Protein AF-A0AAW0DPR6-F1 (afdb_monomer_lite)

Radius of gyration: 42.51 Å; chains: 1; bounding box: 84×24×116 Å

Foldseek 3Di:
DDDDDVVNVVVVCVPPVVVVVVVVVVVDPDDDPPPVVVVVVVVVVVVVVVVVVVVVVVVVVVCVVVVVVVVVVVVLCVQQVVLLVCLQVLPQQRAGAAGPRDRQDPPQRPGNVCLLVPDLVRLVVVCVSNVHDPPADSPDDSVVSSCVSCVSSNHHND

Structure (mmCIF, N/CA/C/O backbone):
data_AF-A0AAW0DPR6-F1
#
_entry.id   AF-A0AAW0DPR6-F1
#
loop_
_atom_site.group_PDB
_atom_site.id
_atom_site.type_symbol
_atom_site.label_atom_id
_atom_site.label_alt_id
_atom_site.label_comp_id
_atom_site.label_asym_id
_atom_site.label_entity_id
_atom_site.label_seq_id
_atom_site.pdbx_PDB_ins_code
_atom_site.Cartn_x
_atom_site.Cartn_y
_atom_site.Cartn_z
_atom_site.occupancy
_atom_site.B_iso_or_equiv
_atom_site.auth_seq_id
_atom_site.auth_comp_id
_atom_site.auth_asym_id
_atom_site.auth_atom_id
_atom_site.pdbx_PDB_model_num
ATOM 1 N N . MET A 1 1 ? -44.262 5.786 93.081 1.00 47.00 1 MET A N 1
ATOM 2 C CA . MET A 1 1 ? -44.505 6.097 91.655 1.00 47.00 1 MET A CA 1
ATOM 3 C C . MET A 1 1 ? -43.710 5.091 90.842 1.00 47.00 1 MET A C 1
ATOM 5 O O . MET A 1 1 ? -42.500 5.042 91.015 1.00 47.00 1 MET A O 1
ATOM 9 N N . ALA A 1 2 ? -44.368 4.211 90.085 1.00 52.91 2 ALA A N 1
ATOM 10 C CA . ALA A 1 2 ? -43.668 3.204 89.288 1.00 52.91 2 ALA A CA 1
ATOM 11 C C . ALA A 1 2 ? -42.980 3.890 88.097 1.00 52.91 2 ALA A C 1
ATOM 13 O O . ALA A 1 2 ? -43.632 4.631 87.363 1.00 52.91 2 ALA A O 1
ATOM 14 N N . GLN A 1 3 ? -41.670 3.688 87.932 1.00 47.03 3 GLN A N 1
ATOM 15 C CA . GLN A 1 3 ? -40.950 4.175 86.756 1.00 47.03 3 GLN A CA 1
ATOM 16 C C . GLN A 1 3 ? -41.482 3.465 85.501 1.00 47.03 3 GLN A C 1
ATOM 18 O O . GLN A 1 3 ? -41.673 2.245 85.534 1.00 47.03 3 GLN A O 1
ATOM 23 N N . PRO A 1 4 ? -41.705 4.185 84.388 1.00 54.75 4 PRO A N 1
ATOM 24 C CA . PRO A 1 4 ? -41.990 3.555 83.107 1.00 54.75 4 PRO A CA 1
ATOM 25 C C . PRO A 1 4 ? -40.817 2.648 82.725 1.00 54.75 4 PRO A C 1
ATOM 27 O O . PRO A 1 4 ? -39.689 3.118 82.592 1.00 54.75 4 PRO A O 1
ATOM 30 N N . ASN A 1 5 ? -41.069 1.350 82.566 1.00 66.00 5 ASN A N 1
ATOM 31 C CA . ASN A 1 5 ? -40.097 0.425 81.995 1.00 66.00 5 ASN A CA 1
ATOM 32 C C . ASN A 1 5 ? -40.434 0.170 80.516 1.00 66.00 5 ASN A C 1
ATOM 34 O O . ASN A 1 5 ? -41.560 0.386 80.062 1.00 66.00 5 ASN A O 1
ATOM 38 N N . ILE A 1 6 ? -39.442 -0.286 79.751 1.00 64.44 6 ILE A N 1
ATOM 39 C CA . ILE A 1 6 ? -39.559 -0.515 78.301 1.00 64.44 6 ILE A CA 1
ATOM 40 C C . ILE A 1 6 ? -40.684 -1.516 77.966 1.00 64.44 6 ILE A C 1
ATOM 42 O O . ILE A 1 6 ? -41.308 -1.418 76.913 1.00 64.44 6 ILE A O 1
ATOM 46 N N . GLN A 1 7 ? -41.020 -2.430 78.881 1.00 60.78 7 GLN A N 1
ATOM 47 C CA . GLN A 1 7 ? -42.143 -3.358 78.709 1.00 60.78 7 GLN A CA 1
ATOM 48 C C . GLN A 1 7 ? -43.505 -2.651 78.712 1.00 60.78 7 GLN A C 1
ATOM 50 O O . GLN A 1 7 ? -44.354 -2.981 77.887 1.00 60.78 7 GLN A O 1
ATOM 55 N N . ASN A 1 8 ? -43.708 -1.640 79.559 1.00 62.06 8 ASN A N 1
ATOM 56 C CA . ASN A 1 8 ? -44.953 -0.866 79.577 1.00 62.06 8 ASN A CA 1
ATOM 57 C C . ASN A 1 8 ? -45.131 -0.036 78.297 1.00 62.06 8 ASN A C 1
ATOM 59 O O . ASN A 1 8 ? -46.247 0.101 77.800 1.00 62.06 8 ASN A O 1
ATOM 63 N N . VAL A 1 9 ? -44.026 0.470 77.741 1.00 61.50 9 VAL A N 1
ATOM 64 C CA . VAL A 1 9 ? -44.012 1.188 76.458 1.00 61.50 9 VAL A CA 1
ATOM 65 C C . VAL A 1 9 ? -44.377 0.237 75.314 1.00 61.50 9 VAL A C 1
ATOM 67 O O . VAL A 1 9 ? -45.286 0.526 74.540 1.00 61.50 9 VAL A O 1
ATOM 70 N N . ASN A 1 10 ? -43.751 -0.940 75.253 1.00 61.50 10 ASN A N 1
ATOM 71 C CA . ASN A 1 10 ? -44.036 -1.932 74.212 1.00 61.50 10 ASN A CA 1
ATOM 72 C C . ASN A 1 10 ? -45.486 -2.440 74.260 1.00 61.50 10 ASN A C 1
ATOM 74 O O . ASN A 1 10 ? -46.112 -2.598 73.213 1.00 61.50 10 ASN A O 1
ATOM 78 N N . ASN A 1 11 ? -46.054 -2.620 75.456 1.00 61.66 11 ASN A N 1
ATOM 79 C CA . ASN A 1 11 ? -47.452 -3.031 75.611 1.00 61.66 11 ASN A CA 1
ATOM 80 C C . ASN A 1 11 ? -48.443 -1.956 75.124 1.00 61.66 11 ASN A C 1
ATOM 82 O O . ASN A 1 11 ? -49.494 -2.300 74.582 1.00 61.66 11 ASN A O 1
ATOM 86 N N . ALA A 1 12 ? -48.105 -0.667 75.249 1.00 58.44 12 ALA A N 1
ATOM 87 C CA . ALA A 1 12 ? -48.931 0.425 74.728 1.00 58.44 12 ALA A CA 1
ATOM 88 C C . ALA A 1 12 ? -48.946 0.466 73.185 1.00 58.44 12 ALA A C 1
ATOM 90 O O . ALA A 1 12 ? -49.997 0.689 72.577 1.00 58.44 12 ALA A O 1
ATOM 91 N N . PHE A 1 13 ? -47.808 0.186 72.539 1.00 58.94 13 PHE A N 1
ATOM 92 C CA . PHE A 1 13 ? -47.717 0.131 71.074 1.00 58.94 13 PHE A CA 1
ATOM 93 C C . PHE A 1 13 ? -48.320 -1.146 70.472 1.00 58.94 13 PHE A C 1
ATOM 95 O O . PHE A 1 13 ? -48.887 -1.084 69.382 1.00 58.94 13 PHE A O 1
ATOM 102 N N . ALA A 1 14 ? -48.249 -2.278 71.180 1.00 59.41 14 ALA A N 1
ATOM 103 C CA . ALA A 1 14 ? -48.753 -3.562 70.692 1.00 59.41 14 ALA A CA 1
ATOM 104 C C . ALA A 1 14 ? -50.289 -3.691 70.734 1.00 59.41 14 ALA A C 1
ATOM 106 O O . ALA A 1 14 ? -50.855 -4.402 69.909 1.00 59.41 14 ALA A O 1
ATOM 107 N N . GLY A 1 15 ? -50.967 -3.031 71.683 1.00 59.19 15 GLY A N 1
ATOM 108 C CA . GLY A 1 15 ? -52.406 -3.231 71.902 1.00 59.19 15 GLY A CA 1
ATOM 109 C C . GLY A 1 15 ? -53.334 -2.268 71.154 1.00 59.19 15 GLY A C 1
ATOM 110 O O . GLY A 1 15 ? -54.414 -2.672 70.736 1.00 59.19 15 GLY A O 1
ATOM 111 N N . ALA A 1 16 ? -52.942 -0.998 71.004 1.00 55.69 16 ALA A N 1
ATOM 112 C CA . ALA A 1 16 ? -53.834 0.043 70.477 1.00 55.69 16 ALA A CA 1
ATOM 113 C C . ALA A 1 16 ? -53.163 1.013 69.494 1.00 55.69 16 ALA A C 1
ATOM 115 O O . ALA A 1 16 ? -53.843 1.533 68.611 1.00 55.69 16 ALA A O 1
ATOM 116 N N . GLY A 1 17 ? -51.847 1.241 69.609 1.00 55.66 17 GLY A N 1
ATOM 117 C CA . GLY A 1 17 ? -51.139 2.266 68.835 1.00 55.66 17 GLY A CA 1
ATOM 118 C C . GLY A 1 17 ? -51.161 2.040 67.323 1.00 55.66 17 GLY A C 1
ATOM 119 O O . GLY A 1 17 ? -51.410 2.977 66.574 1.00 55.66 17 GLY A O 1
ATOM 120 N N . LEU A 1 18 ? -50.966 0.802 66.859 1.00 57.12 18 LEU A N 1
ATOM 121 C CA . LEU A 1 18 ? -50.898 0.517 65.420 1.00 57.12 18 LEU A CA 1
ATOM 122 C C . LEU A 1 18 ? -52.274 0.591 64.733 1.00 57.12 18 LEU A C 1
ATOM 124 O O . LEU A 1 18 ? -52.394 1.126 63.634 1.00 57.12 18 LEU A O 1
ATOM 128 N N . THR A 1 19 ? -53.328 0.116 65.399 1.00 5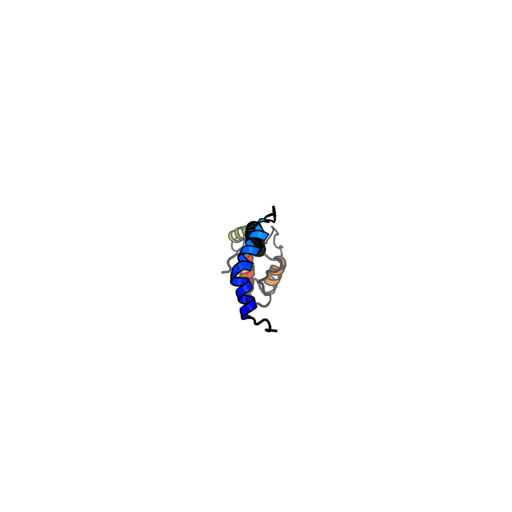4.84 19 THR A N 1
ATOM 129 C CA . THR A 1 19 ? -54.723 0.248 64.942 1.00 54.84 19 THR A CA 1
ATOM 130 C C . THR A 1 19 ? -55.243 1.682 65.043 1.00 54.84 19 THR A C 1
ATOM 132 O O . THR A 1 19 ? -56.009 2.108 64.183 1.00 54.84 19 THR A O 1
ATOM 135 N N . ALA A 1 20 ? -54.806 2.457 66.042 1.00 56.91 20 ALA A N 1
ATOM 136 C CA . ALA A 1 20 ? -55.119 3.883 66.137 1.00 56.91 20 ALA A CA 1
ATOM 137 C C . ALA A 1 20 ? -54.441 4.685 65.012 1.00 56.91 20 ALA A C 1
ATOM 139 O O . ALA A 1 20 ? -55.106 5.475 64.350 1.00 56.91 20 ALA A O 1
ATOM 140 N N . LEU A 1 21 ? -53.168 4.395 64.715 1.00 57.44 21 LEU A N 1
ATOM 141 C CA . LEU A 1 21 ? -52.442 4.976 63.578 1.00 57.44 21 LEU A CA 1
ATOM 142 C C . LEU A 1 21 ? -53.083 4.601 62.235 1.00 57.44 21 LEU A C 1
ATOM 144 O O . LEU A 1 21 ? -53.232 5.451 61.365 1.00 57.44 21 LEU A O 1
ATOM 148 N N . SER A 1 22 ? -53.519 3.348 62.076 1.00 56.81 22 SER A N 1
ATOM 149 C CA . SER A 1 22 ? -54.285 2.892 60.905 1.00 56.81 22 SER A CA 1
ATOM 150 C C . SER A 1 22 ? -55.552 3.729 60.683 1.00 56.81 22 SER A C 1
ATOM 152 O O . SER A 1 22 ? -55.871 4.086 59.549 1.00 56.81 22 SER A O 1
ATOM 154 N N . ASN A 1 23 ? -56.258 4.076 61.761 1.00 54.25 23 ASN A N 1
ATOM 155 C CA . ASN A 1 23 ? -57.479 4.876 61.686 1.00 54.25 23 ASN A CA 1
ATOM 156 C C . ASN A 1 23 ? -57.199 6.371 61.441 1.00 54.25 23 ASN A C 1
ATOM 158 O O . ASN A 1 23 ? -58.005 7.025 60.787 1.00 54.25 23 ASN A O 1
ATOM 162 N N . GLU A 1 24 ? -56.059 6.908 61.892 1.00 52.25 24 GLU A N 1
ATOM 163 C CA . GLU A 1 24 ? -55.630 8.281 61.575 1.00 52.25 24 GLU A CA 1
ATOM 164 C C . GLU A 1 24 ? -55.139 8.430 60.128 1.00 52.25 24 GLU A C 1
ATOM 166 O O . GLU A 1 24 ? -55.444 9.424 59.471 1.00 52.25 24 GLU A O 1
ATOM 171 N N . VAL A 1 25 ? -54.443 7.427 59.585 1.00 53.31 25 VAL A N 1
ATOM 172 C CA . VAL A 1 25 ? -53.988 7.432 58.182 1.00 53.31 25 VAL A CA 1
ATOM 173 C C . VAL A 1 25 ? -55.174 7.382 57.210 1.00 53.31 25 VAL A C 1
ATOM 175 O O . VAL A 1 25 ? -55.131 8.020 56.159 1.00 53.31 25 VAL A O 1
ATOM 178 N N . ALA A 1 26 ? -56.266 6.704 57.577 1.00 52.22 26 ALA A N 1
ATOM 179 C CA . ALA A 1 26 ? -57.504 6.682 56.793 1.00 52.22 26 ALA A CA 1
ATOM 180 C C . ALA A 1 26 ? -58.255 8.032 56.774 1.00 52.22 26 ALA A C 1
ATOM 182 O O . ALA A 1 26 ? -59.122 8.235 55.923 1.00 52.22 26 ALA A O 1
ATOM 183 N N . LEU A 1 27 ? -57.923 8.960 57.681 1.00 51.44 27 LEU A N 1
ATOM 184 C CA . LEU A 1 27 ? -58.516 10.299 57.757 1.00 51.44 27 LEU A CA 1
ATOM 185 C C . LEU A 1 27 ? -57.753 11.349 56.942 1.00 51.44 27 LEU A C 1
ATOM 187 O O . LEU A 1 27 ? -58.183 12.500 56.920 1.00 51.44 27 LEU A O 1
ATOM 191 N N . VAL A 1 28 ? -56.657 10.984 56.266 1.00 48.69 28 VAL A N 1
ATOM 192 C CA . VAL A 1 28 ? -55.926 11.887 55.367 1.00 48.69 28 VAL A CA 1
ATOM 193 C C . VAL A 1 28 ? -56.451 11.695 53.943 1.00 48.69 28 VAL A C 1
ATOM 195 O O . VAL A 1 28 ? -56.071 10.731 53.273 1.00 48.69 28 VAL A O 1
ATOM 198 N N . PRO A 1 29 ? -57.323 12.579 53.426 1.00 44.66 29 PRO A N 1
ATOM 199 C CA . PRO A 1 29 ? -57.803 12.448 52.067 1.00 44.66 29 PRO A CA 1
ATOM 200 C C . PRO A 1 29 ? -56.670 12.865 51.128 1.00 44.66 29 PRO A C 1
ATOM 202 O O . PRO A 1 29 ? -56.163 13.983 51.206 1.00 44.66 29 PRO A O 1
ATOM 205 N N . ASN A 1 30 ? -56.351 11.989 50.176 1.00 51.44 30 ASN A N 1
ATOM 206 C CA . ASN A 1 30 ? -55.676 12.350 48.931 1.00 51.44 30 ASN A CA 1
ATOM 207 C C . ASN A 1 30 ? -54.188 12.746 49.040 1.00 51.44 30 ASN A C 1
ATOM 209 O O . ASN A 1 30 ? -53.781 13.791 48.536 1.00 51.44 30 ASN A O 1
ATOM 213 N N . ILE A 1 31 ? -53.334 11.882 49.599 1.00 49.91 31 ILE A N 1
ATOM 214 C CA . ILE A 1 31 ? -51.905 11.958 49.253 1.00 49.91 31 ILE A CA 1
ATOM 215 C C . ILE A 1 31 ? -51.770 11.480 47.797 1.00 49.91 31 ILE A C 1
ATOM 217 O O . ILE A 1 31 ? -52.111 10.327 47.516 1.00 49.91 31 ILE A O 1
ATOM 221 N N . PRO A 1 32 ? -51.291 12.313 46.852 1.00 49.78 32 PRO A N 1
ATOM 222 C CA . PRO A 1 32 ? -51.019 11.857 45.498 1.00 49.78 32 PRO A CA 1
ATOM 223 C C . PRO A 1 32 ? -49.958 10.761 45.567 1.00 49.78 32 PRO A C 1
ATOM 225 O O . PRO A 1 32 ? -48.837 11.000 46.020 1.00 49.78 32 PRO A O 1
ATOM 228 N N . VAL A 1 33 ? -50.294 9.554 45.117 1.00 53.44 33 VAL A N 1
ATOM 229 C CA . VAL A 1 33 ? -49.301 8.497 44.922 1.00 53.44 33 VAL A CA 1
ATOM 230 C C . VAL A 1 33 ? -48.455 8.913 43.722 1.00 53.44 33 VAL A C 1
ATOM 232 O O . VAL A 1 33 ? -48.819 8.686 42.570 1.00 53.44 33 VAL A O 1
ATOM 235 N N . VAL A 1 34 ? -47.344 9.600 43.984 1.00 57.41 34 VAL A N 1
ATOM 236 C CA . VAL A 1 34 ? -46.359 9.913 42.949 1.00 57.41 34 VAL A CA 1
ATOM 237 C C . VAL A 1 34 ? -45.797 8.583 42.465 1.00 57.41 34 VAL A C 1
ATOM 239 O O . VAL A 1 34 ? -45.240 7.807 43.243 1.00 57.41 34 VAL A O 1
ATOM 242 N N . ASN A 1 35 ? -45.979 8.302 41.180 1.00 61.53 35 ASN A N 1
ATOM 243 C CA . ASN A 1 35 ? -45.655 7.030 40.549 1.00 61.53 35 ASN A CA 1
ATOM 244 C C . ASN A 1 35 ? -44.141 6.854 40.295 1.00 61.53 35 ASN A C 1
ATOM 246 O O . ASN A 1 35 ? -43.682 6.564 39.187 1.00 61.53 35 ASN A O 1
ATOM 250 N N . ASN A 1 36 ? -43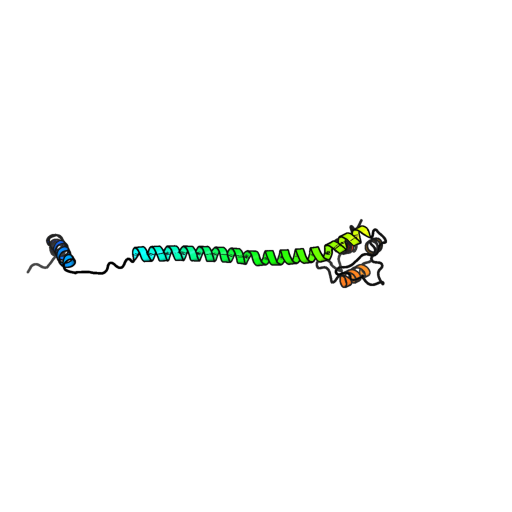.356 7.080 41.348 1.00 63.56 36 ASN A N 1
ATOM 251 C CA . ASN A 1 36 ? -41.899 7.049 41.363 1.00 63.56 36 ASN A CA 1
ATOM 252 C C . ASN A 1 36 ? -41.306 5.731 40.829 1.00 63.56 36 ASN A C 1
ATOM 254 O O . ASN A 1 36 ? -40.329 5.804 40.085 1.00 63.56 36 ASN A O 1
ATOM 258 N N . PRO A 1 37 ? -41.866 4.535 41.116 1.00 69.12 37 PRO A N 1
ATOM 259 C CA . PRO A 1 37 ? -41.298 3.283 40.611 1.00 69.12 37 PRO A CA 1
ATOM 260 C C . PRO A 1 37 ? -41.365 3.169 39.083 1.00 69.12 37 PRO A C 1
ATOM 262 O O . PRO A 1 37 ? -40.407 2.727 38.450 1.00 69.12 37 PRO A O 1
ATOM 265 N N . GLN A 1 38 ? -42.474 3.599 38.474 1.00 70.38 38 GLN A N 1
ATOM 266 C CA . GLN A 1 38 ? -42.659 3.507 37.023 1.00 70.38 38 GLN A CA 1
ATOM 267 C C . GLN A 1 38 ? -41.812 4.563 36.295 1.00 70.38 38 GLN A C 1
ATOM 269 O O . GLN A 1 38 ? -41.245 4.273 35.245 1.00 70.38 38 GLN A O 1
ATOM 274 N N . GLN A 1 39 ? -41.625 5.747 36.888 1.00 67.19 39 GLN A N 1
ATOM 275 C CA . GLN A 1 39 ? -40.702 6.765 36.367 1.00 67.19 39 GLN A CA 1
ATOM 276 C C . GLN A 1 39 ? -39.231 6.323 36.454 1.00 67.19 39 GLN A C 1
ATOM 278 O O . GLN A 1 39 ? -38.483 6.497 35.493 1.00 67.19 39 GLN A O 1
ATOM 283 N N . LEU A 1 40 ? -38.823 5.686 37.557 1.00 72.88 40 LEU A N 1
ATOM 284 C CA . LEU A 1 40 ? -37.474 5.127 37.719 1.00 72.88 40 LEU A CA 1
ATOM 285 C C . LEU A 1 40 ? -37.169 4.027 36.693 1.00 72.88 40 LEU A C 1
ATOM 287 O O . LEU A 1 40 ? -36.075 4.009 36.129 1.00 72.88 40 LEU A O 1
ATOM 291 N N . ALA A 1 41 ? -38.136 3.151 36.405 1.00 74.94 41 ALA A N 1
ATOM 292 C CA . ALA A 1 41 ? -37.983 2.107 35.390 1.00 74.94 41 ALA A CA 1
ATOM 293 C C . ALA A 1 41 ? -37.784 2.693 33.979 1.00 74.94 41 ALA A C 1
ATOM 295 O O . ALA A 1 41 ? -36.934 2.220 33.223 1.00 74.94 41 ALA A O 1
ATOM 296 N N . VAL A 1 42 ? -38.517 3.760 33.640 1.00 77.94 42 VAL A N 1
ATOM 297 C CA . VAL A 1 42 ? -38.357 4.468 32.359 1.00 77.94 42 VAL A CA 1
ATOM 298 C C . VAL A 1 42 ? -36.979 5.130 32.263 1.00 77.94 42 VAL A C 1
ATOM 300 O O . VAL A 1 42 ? -36.314 4.995 31.236 1.00 77.94 42 VAL A O 1
ATOM 303 N N . ILE A 1 43 ? -36.511 5.780 33.332 1.00 77.00 43 ILE A N 1
ATOM 304 C CA . ILE A 1 43 ? -35.175 6.397 33.376 1.00 77.00 43 ILE A CA 1
ATOM 305 C C . ILE A 1 43 ? -34.076 5.333 33.221 1.00 77.00 43 ILE A C 1
ATOM 307 O O . ILE A 1 43 ? -33.136 5.531 32.452 1.00 77.00 43 ILE A O 1
ATOM 311 N N . GLN A 1 44 ? -34.198 4.177 33.884 1.00 77.69 44 GLN A N 1
ATOM 312 C CA . GLN A 1 44 ? -33.243 3.073 33.723 1.00 77.69 44 GLN A CA 1
ATOM 313 C C . GLN A 1 44 ? -33.199 2.537 32.289 1.00 77.69 44 GLN A C 1
ATOM 315 O O . GLN A 1 44 ? -32.109 2.313 31.758 1.00 77.69 44 GLN A O 1
ATOM 320 N N . ALA A 1 45 ? -34.356 2.365 31.646 1.00 80.44 45 ALA A N 1
ATOM 321 C CA . ALA A 1 45 ? -34.421 1.922 30.255 1.00 80.44 45 ALA A CA 1
ATOM 322 C C . ALA A 1 45 ? -33.756 2.931 29.301 1.00 80.44 45 ALA A C 1
ATOM 324 O O . ALA A 1 45 ? -32.988 2.540 28.421 1.00 80.44 45 ALA A O 1
ATOM 325 N N . GLN A 1 46 ? -33.985 4.230 29.517 1.00 79.06 46 GLN A N 1
ATOM 326 C CA . GLN A 1 46 ? -33.349 5.295 28.736 1.00 79.06 46 GLN A CA 1
ATOM 327 C C . GLN A 1 46 ? -31.826 5.324 28.932 1.00 79.06 46 GLN A C 1
ATOM 329 O O . GLN A 1 46 ? -31.090 5.447 27.955 1.00 79.06 46 GLN A O 1
ATOM 334 N N . ILE A 1 47 ? -31.332 5.140 30.162 1.00 85.31 47 ILE A N 1
ATOM 335 C CA . ILE A 1 47 ? -29.888 5.063 30.444 1.00 85.31 47 ILE A CA 1
ATOM 336 C C . ILE A 1 47 ? -29.246 3.874 29.719 1.00 85.31 47 ILE A C 1
ATOM 338 O O . ILE A 1 47 ? -28.176 4.026 29.127 1.00 85.31 47 ILE A O 1
ATOM 342 N N . GLN A 1 48 ? -29.896 2.705 29.713 1.00 85.12 48 GLN A N 1
ATOM 343 C CA . GLN A 1 48 ? -29.377 1.555 28.967 1.00 85.12 48 GLN A CA 1
ATOM 344 C C . GLN A 1 48 ? -29.334 1.812 27.458 1.00 85.12 48 GLN A C 1
ATOM 346 O O . GLN A 1 48 ? -28.351 1.447 26.814 1.00 85.12 48 GLN A O 1
ATOM 351 N N . GLN A 1 49 ? -30.340 2.487 26.896 1.00 86.06 49 GLN A N 1
ATOM 352 C CA . GLN A 1 49 ? -30.312 2.893 25.489 1.00 86.06 49 GLN A CA 1
ATOM 353 C C . GLN A 1 49 ? -29.156 3.849 25.186 1.00 86.06 49 GLN A C 1
ATOM 355 O O . GLN A 1 49 ? -28.441 3.648 24.205 1.00 86.06 49 GLN A O 1
ATOM 360 N N . VAL A 1 50 ? -28.928 4.854 26.034 1.00 89.50 50 VAL A N 1
ATOM 361 C CA . VAL A 1 50 ? -27.821 5.805 25.850 1.00 89.50 50 VAL A CA 1
ATOM 362 C C . VAL A 1 50 ? -26.468 5.092 25.898 1.00 89.50 50 VAL A C 1
ATOM 364 O O . VAL A 1 50 ? -25.610 5.361 25.059 1.00 89.50 50 VAL A O 1
ATOM 367 N N . LEU A 1 51 ? -26.290 4.135 26.811 1.00 88.62 51 LEU A N 1
ATOM 368 C CA . LEU A 1 51 ? -25.070 3.325 26.892 1.00 88.62 51 LEU A CA 1
ATOM 369 C C . LEU A 1 51 ? -24.842 2.486 25.629 1.00 88.62 51 LEU A C 1
ATOM 371 O O . LEU A 1 51 ? -23.721 2.440 25.123 1.00 88.62 51 LEU A O 1
ATOM 375 N N . GLN A 1 52 ? -25.892 1.863 25.086 1.00 87.75 52 GLN A N 1
ATOM 376 C CA . GLN A 1 52 ? -25.791 1.104 23.833 1.00 87.75 52 GLN A CA 1
ATOM 377 C C . GLN A 1 52 ? -25.408 2.004 22.652 1.00 87.75 52 GLN A C 1
ATOM 379 O O . GLN A 1 52 ? -24.537 1.644 21.859 1.00 87.75 52 GLN A O 1
ATOM 384 N N . VAL A 1 53 ? -26.001 3.198 22.556 1.00 90.56 53 VAL A N 1
ATOM 385 C CA . VAL A 1 53 ? -25.654 4.181 21.515 1.00 90.56 53 VAL A CA 1
ATOM 386 C C . VAL A 1 53 ? -24.205 4.647 21.664 1.00 90.56 53 VAL A C 1
ATOM 388 O O . VAL A 1 53 ? -23.488 4.747 20.670 1.00 90.56 53 VAL A O 1
ATOM 391 N N . GLN A 1 54 ? -23.741 4.875 22.893 1.00 89.94 54 GLN A N 1
ATOM 392 C CA . GLN A 1 54 ? -22.366 5.292 23.157 1.00 89.94 54 GLN A CA 1
ATOM 393 C C . GLN A 1 54 ? -21.350 4.207 22.762 1.00 89.94 54 GLN A C 1
ATOM 395 O O . GLN A 1 54 ? -20.325 4.515 22.151 1.00 89.94 54 GLN A O 1
ATOM 400 N N . GLN A 1 55 ? -21.651 2.936 23.040 1.00 89.38 55 GLN A N 1
ATOM 401 C CA . GLN A 1 55 ? -20.823 1.806 22.606 1.00 89.38 55 GLN A CA 1
ATOM 402 C C . GLN A 1 55 ? -20.794 1.673 21.077 1.00 89.38 55 GLN A C 1
ATOM 404 O O . GLN A 1 55 ? -19.721 1.517 20.493 1.00 89.38 55 GLN A O 1
ATOM 409 N N . ALA A 1 56 ? -21.946 1.802 20.412 1.00 86.38 56 ALA A N 1
ATOM 410 C CA . ALA A 1 56 ? -22.021 1.779 18.951 1.00 86.38 56 ALA A CA 1
ATOM 411 C C . ALA A 1 56 ? -21.226 2.934 18.317 1.00 86.38 56 ALA A C 1
ATOM 413 O O . ALA A 1 56 ? -20.525 2.739 17.323 1.00 86.38 56 ALA A O 1
ATOM 414 N N . GLN A 1 57 ? -21.273 4.127 18.917 1.00 89.56 57 GLN A N 1
ATOM 415 C CA . GLN A 1 57 ? -20.499 5.279 18.459 1.00 89.56 57 GLN A CA 1
ATOM 416 C C . GLN A 1 57 ? -18.989 5.040 18.583 1.00 89.56 57 GLN A C 1
ATOM 418 O O . GLN A 1 57 ? -18.249 5.339 17.647 1.00 89.56 57 GLN A O 1
ATOM 423 N N . GLN A 1 58 ? -18.521 4.466 19.695 1.00 87.75 58 GLN A N 1
ATOM 424 C CA . GLN A 1 58 ? -17.105 4.118 19.860 1.00 87.75 58 GLN A CA 1
ATOM 425 C C . GLN A 1 58 ? -16.643 3.081 18.830 1.00 87.75 58 GLN A C 1
ATOM 427 O O . GLN A 1 58 ? -15.564 3.234 18.259 1.00 87.75 58 GLN A O 1
ATOM 432 N N . ALA A 1 59 ? -17.471 2.074 18.540 1.00 86.50 59 ALA A N 1
ATOM 433 C CA . ALA A 1 59 ? -17.171 1.080 17.512 1.00 86.50 59 ALA A CA 1
ATOM 434 C C . ALA A 1 59 ? -17.049 1.711 16.112 1.00 86.50 59 ALA A C 1
ATOM 436 O O . ALA A 1 59 ? -16.125 1.386 15.370 1.00 86.50 59 ALA A O 1
ATOM 437 N N . LEU A 1 60 ? -17.929 2.658 15.766 1.00 87.81 60 LEU A N 1
ATOM 438 C CA . LEU A 1 60 ? -17.848 3.393 14.499 1.00 87.81 60 LEU A CA 1
ATOM 439 C C . LEU A 1 60 ? -16.592 4.267 14.410 1.00 87.81 60 LEU A C 1
ATOM 441 O O . LEU A 1 60 ? -15.919 4.274 13.381 1.00 87.81 60 LEU A O 1
ATOM 445 N N . LEU A 1 61 ? -16.243 4.975 15.486 1.00 89.38 61 LEU A N 1
ATOM 446 C CA . LEU A 1 61 ? -15.031 5.799 15.525 1.00 89.38 61 LEU A CA 1
ATOM 447 C C . LEU A 1 61 ? -13.758 4.958 15.362 1.00 89.38 61 LEU A C 1
ATOM 449 O O . LEU A 1 61 ? -12.805 5.414 14.731 1.00 89.38 61 LEU A O 1
ATOM 453 N N . ALA A 1 62 ? -13.756 3.722 15.863 1.00 89.00 62 ALA A N 1
ATOM 454 C CA . ALA A 1 62 ? -12.633 2.801 15.713 1.00 89.00 62 ALA A CA 1
ATOM 455 C C . ALA A 1 62 ? -12.404 2.337 14.260 1.00 89.00 62 ALA A C 1
ATOM 457 O O . ALA A 1 62 ? -11.299 1.910 13.930 1.00 89.00 62 ALA A O 1
ATOM 458 N N . LEU A 1 63 ? -13.408 2.442 13.379 1.00 89.56 63 LEU A N 1
ATOM 459 C CA . LEU A 1 63 ? -13.297 2.062 11.963 1.00 89.56 63 LEU A CA 1
ATOM 460 C C . LEU A 1 63 ? -12.673 3.158 11.086 1.00 89.56 63 LEU A C 1
ATOM 462 O O . LEU A 1 63 ? -12.120 2.856 10.029 1.00 89.56 63 LEU A O 1
ATOM 466 N N . ILE A 1 64 ? -12.725 4.422 11.517 1.00 87.44 64 ILE A N 1
ATOM 467 C CA . ILE A 1 64 ? -12.237 5.569 10.732 1.00 87.44 64 ILE A CA 1
ATOM 468 C C . ILE A 1 64 ? -10.751 5.432 10.344 1.00 87.44 64 ILE A C 1
ATOM 470 O O . ILE A 1 64 ? -10.435 5.652 9.172 1.00 87.44 64 ILE A O 1
ATOM 474 N N . PRO A 1 65 ? -9.828 5.040 11.249 1.00 88.38 65 PRO A N 1
ATOM 475 C CA . PRO A 1 65 ? -8.422 4.863 10.888 1.00 88.38 65 PRO A CA 1
ATOM 476 C C . PRO A 1 65 ? -8.215 3.791 9.813 1.00 88.38 65 PRO A C 1
ATOM 478 O O . PRO A 1 65 ? -7.411 3.986 8.902 1.00 88.38 65 PRO A O 1
ATOM 481 N N . GLN A 1 66 ? -8.967 2.688 9.885 1.00 88.50 66 GLN A N 1
ATOM 482 C CA . GLN A 1 66 ? -8.874 1.608 8.904 1.00 88.50 66 GLN A CA 1
ATOM 483 C C . GLN A 1 66 ? -9.364 2.073 7.531 1.00 88.50 66 GLN A C 1
ATOM 485 O O . GLN A 1 66 ? -8.675 1.875 6.536 1.00 88.50 66 GLN A O 1
ATOM 490 N N . MET A 1 67 ? -10.499 2.774 7.476 1.00 87.44 67 MET A N 1
ATOM 491 C CA . MET A 1 67 ? -11.012 3.325 6.219 1.00 87.44 67 MET A CA 1
ATOM 492 C C . MET A 1 67 ? -10.031 4.314 5.578 1.00 87.44 67 MET A C 1
ATOM 494 O O . MET A 1 67 ? -9.852 4.308 4.362 1.00 87.44 67 MET A O 1
ATOM 498 N N . ALA A 1 68 ? -9.373 5.154 6.381 1.00 84.25 68 ALA A N 1
ATOM 499 C CA . ALA A 1 68 ? -8.351 6.068 5.880 1.00 84.25 68 ALA A CA 1
ATOM 500 C C . ALA A 1 68 ? -7.148 5.313 5.282 1.00 84.25 68 ALA A C 1
ATOM 502 O O . ALA A 1 68 ? -6.654 5.690 4.216 1.00 84.25 68 ALA A O 1
ATOM 503 N N . ALA A 1 69 ? -6.710 4.227 5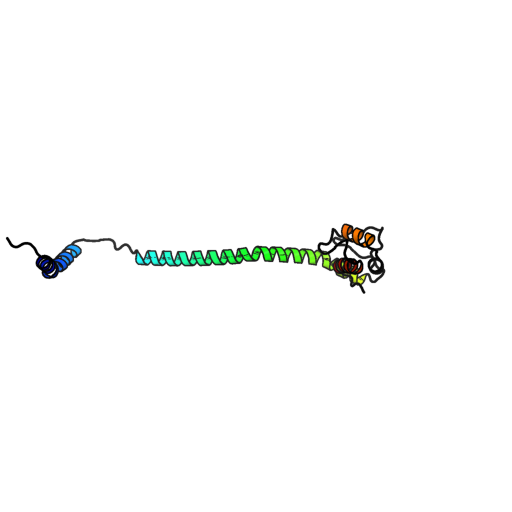.928 1.00 81.81 69 ALA A N 1
ATOM 504 C CA . ALA A 1 69 ? -5.652 3.363 5.409 1.00 81.81 69 ALA A CA 1
ATOM 505 C C . ALA A 1 69 ? -6.062 2.680 4.092 1.00 81.81 69 ALA A C 1
ATOM 507 O O . ALA A 1 69 ? -5.295 2.699 3.125 1.00 81.81 69 ALA A O 1
ATOM 508 N N . ASP A 1 70 ? -7.287 2.155 4.020 1.00 82.75 70 ASP A N 1
ATOM 509 C CA . ASP A 1 70 ? -7.823 1.491 2.827 1.00 82.75 70 ASP A CA 1
ATOM 510 C C . ASP A 1 70 ? -7.913 2.459 1.637 1.00 82.75 70 ASP A C 1
ATOM 512 O O . ASP A 1 70 ? -7.502 2.125 0.524 1.00 82.75 70 ASP A O 1
ATOM 516 N N . ILE A 1 71 ? -8.367 3.697 1.865 1.00 84.31 71 ILE A N 1
ATOM 517 C CA . ILE A 1 71 ? -8.395 4.750 0.835 1.00 84.31 71 ILE A CA 1
ATOM 518 C C . ILE A 1 71 ? -6.978 5.065 0.336 1.00 84.31 71 ILE A C 1
ATOM 520 O O . ILE A 1 71 ? -6.762 5.199 -0.872 1.00 84.31 71 ILE A O 1
ATOM 524 N N . GLY A 1 72 ? -5.996 5.151 1.240 1.00 75.81 72 GLY A N 1
ATOM 525 C CA . GLY A 1 72 ? -4.592 5.343 0.869 1.00 75.81 72 GLY A CA 1
ATOM 526 C C . GLY A 1 72 ? -4.056 4.208 -0.012 1.00 75.81 72 GLY A C 1
ATOM 527 O O . GLY A 1 72 ? -3.401 4.458 -1.032 1.00 75.81 72 GLY A O 1
ATOM 528 N N . ALA A 1 73 ? -4.388 2.962 0.333 1.00 72.81 73 ALA A N 1
ATOM 529 C CA . ALA A 1 73 ? -4.010 1.786 -0.444 1.00 72.81 73 ALA A CA 1
ATOM 530 C C . ALA A 1 73 ? -4.664 1.775 -1.837 1.00 72.81 73 ALA A C 1
ATOM 532 O O . ALA A 1 73 ? -3.982 1.511 -2.830 1.00 72.81 73 ALA A O 1
ATOM 533 N N . ILE A 1 74 ? -5.951 2.126 -1.933 1.00 77.25 74 ILE A N 1
ATOM 534 C CA . ILE A 1 74 ? -6.680 2.214 -3.209 1.00 77.25 74 ILE A CA 1
ATOM 535 C C . ILE A 1 74 ? -6.074 3.291 -4.110 1.00 77.25 74 ILE A C 1
ATOM 537 O O . ILE A 1 74 ? -5.793 3.018 -5.277 1.00 77.25 74 ILE A O 1
ATOM 541 N N . ASN A 1 75 ? -5.817 4.490 -3.583 1.00 73.38 75 ASN A N 1
ATOM 542 C CA . ASN A 1 75 ? -5.202 5.568 -4.360 1.00 73.38 75 ASN A CA 1
ATOM 543 C C . ASN A 1 75 ? -3.825 5.158 -4.898 1.00 73.38 75 ASN A C 1
ATOM 545 O O . ASN A 1 75 ? -3.525 5.379 -6.071 1.00 73.38 75 ASN A O 1
ATOM 549 N N . THR A 1 76 ? -3.021 4.487 -4.072 1.00 69.25 76 THR A N 1
ATOM 550 C CA . THR A 1 76 ? -1.718 3.949 -4.484 1.00 69.25 76 THR A CA 1
ATOM 551 C C . THR A 1 76 ? -1.871 2.890 -5.579 1.00 69.25 76 THR A C 1
ATOM 553 O O . THR A 1 76 ? -1.142 2.904 -6.570 1.00 69.25 76 THR A O 1
ATOM 556 N N . PHE A 1 77 ? -2.841 1.984 -5.442 1.00 71.19 77 PHE A N 1
ATOM 557 C CA . PHE A 1 77 ? -3.116 0.955 -6.442 1.00 71.19 77 PHE A CA 1
ATOM 558 C C . PHE A 1 77 ? -3.553 1.552 -7.783 1.00 71.19 77 PHE A C 1
ATOM 560 O O . PHE A 1 77 ? -3.012 1.171 -8.817 1.00 71.19 77 PHE A O 1
ATOM 567 N N . VAL A 1 78 ? -4.488 2.504 -7.779 1.00 71.25 78 VAL A N 1
ATOM 568 C CA . VAL A 1 78 ? -5.002 3.142 -9.002 1.00 71.25 78 VAL A CA 1
ATOM 569 C C . VAL A 1 78 ? -3.897 3.897 -9.742 1.00 71.25 78 VAL A C 1
ATOM 571 O O . VAL A 1 78 ? -3.810 3.791 -10.963 1.00 71.25 78 VAL A O 1
ATOM 574 N N . GLN A 1 79 ? -3.019 4.596 -9.018 1.00 70.31 79 GLN A N 1
ATOM 575 C CA . GLN A 1 79 ? -1.876 5.297 -9.614 1.00 70.31 79 GLN A CA 1
ATOM 576 C C . GLN A 1 79 ? -0.839 4.325 -10.201 1.00 70.31 79 GLN A C 1
ATOM 578 O O . GLN A 1 79 ? -0.265 4.584 -11.259 1.00 70.31 79 GLN A O 1
ATOM 583 N N . ASN A 1 80 ? -0.626 3.176 -9.552 1.00 72.25 80 ASN A N 1
ATOM 584 C CA . ASN A 1 80 ? 0.444 2.249 -9.926 1.00 72.25 80 ASN A CA 1
ATOM 585 C C . ASN A 1 80 ? 0.005 1.144 -10.903 1.00 72.25 80 ASN A C 1
ATOM 587 O O . ASN A 1 80 ? 0.845 0.571 -11.597 1.00 72.25 80 ASN A O 1
ATOM 591 N N . ALA A 1 81 ? -1.286 0.816 -10.992 1.00 74.94 81 ALA A N 1
ATOM 592 C CA . ALA A 1 81 ? -1.778 -0.281 -11.828 1.00 74.94 81 ALA A CA 1
ATOM 593 C C . ALA A 1 81 ? -1.532 -0.078 -13.341 1.00 74.94 81 ALA A C 1
ATOM 595 O O . ALA A 1 81 ? -1.087 -1.032 -13.988 1.00 74.94 81 ALA A O 1
ATOM 596 N N . PRO A 1 82 ? -1.746 1.117 -13.932 1.00 74.81 82 PRO A N 1
ATOM 597 C CA . PRO A 1 82 ? -1.410 1.364 -15.333 1.00 74.81 82 PRO A CA 1
ATOM 598 C C . PRO A 1 82 ? 0.090 1.209 -15.595 1.00 74.81 82 PRO A C 1
ATOM 600 O O . PRO A 1 82 ? 0.467 0.482 -16.510 1.00 74.81 82 PRO A O 1
ATOM 603 N N . MET A 1 83 ? 0.932 1.799 -14.739 1.00 79.25 83 MET A N 1
ATOM 604 C CA . MET A 1 83 ? 2.394 1.690 -14.803 1.00 79.25 83 MET A CA 1
ATOM 605 C C . MET A 1 83 ? 2.843 0.225 -14.816 1.00 79.25 83 MET A C 1
ATOM 607 O O . MET A 1 83 ? 3.583 -0.180 -15.708 1.00 79.25 83 MET A O 1
ATOM 611 N N . ARG A 1 84 ? 2.318 -0.606 -13.903 1.00 78.12 84 ARG A N 1
ATOM 612 C CA . ARG A 1 84 ? 2.622 -2.047 -13.877 1.00 78.12 84 ARG A CA 1
ATOM 613 C C . ARG A 1 84 ? 2.272 -2.740 -15.192 1.00 78.12 84 ARG A C 1
ATOM 615 O O . ARG A 1 84 ? 3.067 -3.534 -15.689 1.00 78.12 84 ARG A O 1
ATOM 622 N N . ARG A 1 85 ? 1.103 -2.443 -15.771 1.00 78.00 85 ARG A N 1
ATOM 623 C CA . ARG A 1 85 ? 0.672 -3.037 -17.049 1.00 78.00 85 ARG A CA 1
ATOM 624 C C . ARG A 1 85 ? 1.560 -2.601 -18.213 1.00 78.00 85 ARG A C 1
ATOM 626 O O . ARG A 1 85 ? 1.975 -3.457 -18.989 1.00 78.00 85 ARG A O 1
ATOM 633 N N . PHE A 1 86 ? 1.860 -1.306 -18.321 1.00 78.31 86 PHE A N 1
ATOM 634 C CA . PHE A 1 86 ? 2.736 -0.774 -19.367 1.00 78.31 86 PHE A CA 1
ATOM 635 C C . PHE A 1 86 ? 4.145 -1.357 -19.267 1.00 78.31 86 PHE A C 1
ATOM 637 O O . PHE A 1 86 ? 4.660 -1.885 -20.248 1.00 78.31 86 PHE A O 1
ATOM 644 N N . ASN A 1 87 ? 4.729 -1.350 -18.073 1.00 81.06 87 ASN A N 1
ATOM 645 C CA . ASN A 1 87 ? 6.105 -1.785 -17.849 1.00 81.06 87 ASN A CA 1
ATOM 646 C C . ASN A 1 87 ? 6.281 -3.300 -17.985 1.00 81.06 87 ASN A C 1
ATOM 648 O O . ASN A 1 87 ? 7.306 -3.759 -18.480 1.00 81.06 87 ASN A O 1
ATOM 652 N N . THR A 1 88 ? 5.256 -4.083 -17.631 1.00 76.69 88 THR A N 1
ATOM 653 C CA . THR A 1 88 ? 5.232 -5.523 -17.934 1.00 76.69 88 THR A CA 1
ATOM 654 C C . THR A 1 88 ? 5.223 -5.769 -19.447 1.00 76.69 88 THR A C 1
ATOM 656 O O . THR A 1 88 ? 5.896 -6.678 -19.926 1.00 76.69 88 THR A O 1
ATOM 659 N N . ALA A 1 89 ? 4.477 -4.962 -20.211 1.00 76.06 89 ALA A N 1
ATOM 660 C CA . ALA A 1 89 ? 4.352 -5.109 -21.661 1.00 76.06 89 ALA A CA 1
ATOM 661 C C . ALA A 1 89 ? 5.553 -4.553 -22.451 1.00 76.06 89 ALA A C 1
ATOM 663 O O . ALA A 1 89 ? 5.797 -5.004 -23.567 1.00 76.06 89 ALA A O 1
ATOM 664 N N . ALA A 1 90 ? 6.305 -3.602 -21.888 1.00 76.75 90 ALA A N 1
ATOM 665 C CA . ALA A 1 90 ? 7.451 -2.961 -22.539 1.00 76.75 90 ALA A CA 1
ATOM 666 C C . ALA A 1 90 ? 8.607 -3.936 -22.850 1.00 76.75 90 ALA A C 1
ATOM 668 O O . ALA A 1 90 ? 9.418 -3.678 -23.738 1.00 76.75 90 ALA A O 1
ATOM 669 N N . GLY A 1 91 ? 8.680 -5.075 -22.155 1.00 76.12 91 GLY A N 1
ATOM 670 C CA . GLY A 1 91 ? 9.766 -6.039 -22.325 1.00 76.12 91 GLY A CA 1
ATOM 671 C C . GLY A 1 91 ? 11.109 -5.509 -21.811 1.00 76.12 91 GLY A C 1
ATOM 672 O O . GLY A 1 91 ? 11.167 -4.576 -21.013 1.00 76.12 91 GLY A O 1
ATOM 673 N N . ASN A 1 92 ? 12.207 -6.132 -22.242 1.00 80.62 92 ASN A N 1
ATOM 674 C CA . ASN A 1 92 ? 13.530 -5.880 -21.659 1.00 80.62 92 ASN A CA 1
ATOM 675 C C . ASN A 1 92 ? 14.163 -4.546 -22.079 1.00 80.62 92 ASN A C 1
ATOM 677 O O . ASN A 1 92 ? 14.873 -3.921 -21.291 1.00 80.62 92 ASN A O 1
ATOM 681 N N . ILE A 1 93 ? 13.864 -4.107 -23.302 1.00 78.56 93 ILE A N 1
ATOM 682 C CA . ILE A 1 93 ? 14.462 -2.934 -23.957 1.00 78.56 93 ILE A CA 1
ATOM 683 C C . ILE A 1 93 ? 13.458 -1.798 -24.196 1.00 78.56 93 ILE A C 1
ATOM 685 O O . ILE A 1 93 ? 13.833 -0.743 -24.700 1.00 78.56 93 ILE A O 1
ATOM 689 N N . GLY A 1 94 ? 12.180 -2.003 -23.869 1.00 76.19 94 GLY A N 1
ATOM 690 C CA . GLY A 1 94 ? 11.168 -0.962 -24.000 1.00 76.19 94 GLY A CA 1
ATOM 691 C C . GLY A 1 94 ? 11.277 0.084 -22.887 1.00 76.19 94 GLY A C 1
ATOM 692 O O . GLY A 1 94 ? 11.739 -0.233 -21.787 1.00 76.19 94 GLY A O 1
ATOM 693 N N . PRO A 1 95 ? 10.847 1.329 -23.152 1.00 79.25 95 PRO A N 1
ATOM 694 C CA . PRO A 1 95 ? 10.862 2.386 -22.151 1.00 79.25 95 PRO A CA 1
ATOM 695 C C . PRO A 1 95 ? 9.859 2.088 -21.030 1.00 79.25 95 PRO A C 1
ATOM 697 O O . PRO A 1 95 ? 8.693 1.778 -21.289 1.00 79.25 95 PRO A O 1
ATOM 700 N N . LEU A 1 96 ? 10.309 2.223 -19.786 1.00 80.00 96 LEU A N 1
ATOM 701 C CA . LEU A 1 96 ? 9.476 2.133 -18.594 1.00 80.00 96 LEU A CA 1
ATOM 702 C C . LEU A 1 96 ? 8.827 3.489 -18.295 1.00 80.00 96 LEU A C 1
ATOM 704 O O . LEU A 1 96 ? 9.409 4.556 -18.489 1.00 80.00 96 LEU A O 1
ATOM 708 N N . GLN A 1 97 ? 7.600 3.437 -17.796 1.00 76.50 97 GLN A N 1
ATOM 709 C CA . GLN A 1 97 ? 6.835 4.578 -17.316 1.00 76.50 97 GLN A CA 1
ATOM 710 C C . GLN A 1 97 ? 6.975 4.709 -15.798 1.00 76.50 97 GLN A C 1
ATOM 712 O O . GLN A 1 97 ? 6.974 3.704 -15.083 1.00 76.50 97 GLN A O 1
ATOM 717 N N . GLY A 1 98 ? 7.064 5.949 -15.316 1.00 72.50 98 GLY A N 1
ATOM 718 C CA . GLY A 1 98 ? 6.953 6.277 -13.897 1.00 72.50 98 GLY A CA 1
ATOM 719 C C . GLY A 1 98 ? 5.500 6.545 -13.475 1.00 72.50 98 GLY A C 1
ATOM 720 O O . GLY A 1 98 ? 4.594 6.582 -14.317 1.00 72.50 98 GLY A O 1
ATOM 721 N N . PRO A 1 99 ? 5.251 6.755 -12.172 1.00 68.44 99 PRO A N 1
ATOM 722 C CA . PRO A 1 99 ? 3.940 7.166 -11.680 1.00 68.44 99 PRO A CA 1
ATOM 723 C C . PRO A 1 99 ? 3.505 8.509 -12.302 1.00 68.44 99 PRO A C 1
ATOM 725 O O . PRO A 1 99 ? 4.301 9.436 -12.434 1.00 68.44 99 PRO A O 1
ATOM 728 N N . GLY A 1 100 ? 2.225 8.626 -12.679 1.00 60.91 100 GLY A N 1
ATOM 729 C CA . GLY A 1 100 ? 1.621 9.901 -13.098 1.00 60.91 100 GLY A CA 1
ATOM 730 C C . GLY A 1 100 ? 1.885 10.368 -14.539 1.00 60.91 100 GLY A C 1
ATOM 731 O O . GLY A 1 100 ? 1.929 11.569 -14.774 1.00 60.91 100 GLY A O 1
ATOM 732 N N . SER A 1 101 ? 2.034 9.468 -15.521 1.00 50.31 101 SER A N 1
ATOM 733 C CA . SER A 1 101 ? 2.350 9.813 -16.933 1.00 50.31 101 SER A CA 1
ATOM 734 C C . SER A 1 101 ? 3.637 10.631 -17.118 1.00 50.31 101 SER A C 1
ATOM 736 O O . SER A 1 101 ? 3.890 11.159 -18.202 1.00 50.31 101 SER A O 1
ATOM 738 N N . VAL A 1 102 ? 4.463 10.735 -16.077 1.00 54.72 102 VAL A N 1
ATOM 739 C CA . VAL A 1 102 ? 5.768 11.376 -16.156 1.00 54.72 102 VAL A CA 1
ATOM 740 C C . VAL A 1 102 ? 6.676 10.417 -16.914 1.00 54.72 102 VAL A C 1
ATOM 742 O O . VAL A 1 102 ? 7.005 9.331 -16.432 1.00 54.72 102 VAL A O 1
ATOM 745 N N . MET A 1 103 ? 7.053 10.802 -18.133 1.00 52.91 103 MET A N 1
ATOM 746 C CA . MET A 1 103 ? 8.204 10.191 -18.782 1.00 52.91 103 MET A CA 1
ATOM 747 C C . MET A 1 103 ? 9.412 10.456 -17.889 1.00 52.91 103 MET A C 1
ATOM 749 O O . MET A 1 103 ? 9.756 11.609 -17.628 1.00 52.91 103 MET A O 1
ATOM 753 N N . ILE A 1 104 ? 10.008 9.384 -17.376 1.00 56.72 104 ILE A N 1
ATOM 754 C CA . ILE A 1 104 ? 11.222 9.480 -16.576 1.00 56.72 104 ILE A CA 1
ATOM 755 C C . ILE A 1 104 ? 12.317 10.055 -17.509 1.00 56.72 104 ILE A C 1
ATOM 757 O O . ILE A 1 104 ? 12.382 9.626 -18.664 1.00 56.72 104 ILE A O 1
ATOM 761 N N . PRO A 1 105 ? 13.097 11.076 -17.098 1.00 52.62 105 PRO A N 1
ATOM 762 C CA . PRO A 1 105 ? 13.912 11.877 -18.015 1.00 52.62 105 PRO A CA 1
ATOM 763 C C . PRO A 1 105 ? 14.871 11.078 -18.910 1.00 52.62 105 PRO A C 1
ATOM 765 O O . PRO A 1 105 ? 15.441 10.072 -18.500 1.00 52.62 105 PRO A O 1
ATOM 768 N N . ASN A 1 106 ? 15.117 11.611 -20.113 1.00 51.19 106 ASN A N 1
ATOM 769 C CA . ASN A 1 106 ? 15.909 11.023 -21.207 1.00 51.19 106 ASN A CA 1
ATOM 770 C C . ASN A 1 106 ? 17.367 10.625 -20.882 1.00 51.19 106 ASN A C 1
ATOM 772 O O . ASN A 1 106 ? 18.016 10.025 -21.737 1.00 51.19 106 ASN A O 1
ATOM 776 N N . ASN A 1 107 ? 17.904 10.951 -19.703 1.00 54.28 107 ASN A N 1
ATOM 777 C CA . ASN A 1 107 ? 19.304 10.669 -19.360 1.00 54.28 107 ASN A CA 1
ATOM 778 C C . ASN A 1 107 ? 19.523 9.306 -18.691 1.00 54.28 107 ASN A C 1
ATOM 780 O O . ASN A 1 107 ? 20.669 8.925 -18.469 1.00 54.28 107 ASN A O 1
ATOM 784 N N . PHE A 1 108 ? 18.457 8.542 -18.450 1.00 56.34 108 PHE A N 1
ATOM 785 C CA . PHE A 1 108 ? 18.555 7.122 -18.154 1.00 56.34 108 PHE A CA 1
ATOM 786 C C . PHE A 1 108 ? 17.612 6.384 -19.108 1.00 56.34 108 PHE A C 1
ATOM 788 O O . PHE A 1 108 ? 16.405 6.639 -19.100 1.00 56.34 108 PHE A O 1
ATOM 795 N N . PRO A 1 109 ? 18.098 5.473 -19.956 1.00 59.28 109 PRO A N 1
ATOM 796 C CA . PRO A 1 109 ? 17.200 4.566 -20.643 1.00 59.28 109 PRO A CA 1
ATOM 797 C C . PRO A 1 109 ? 16.610 3.637 -19.576 1.00 59.28 109 PRO A C 1
ATOM 799 O O . PRO A 1 109 ? 17.197 2.626 -19.228 1.00 59.28 109 PRO A O 1
ATOM 802 N N . TYR A 1 110 ? 15.473 3.988 -18.974 1.00 69.38 110 TYR A N 1
ATOM 803 C CA . TYR A 1 110 ? 14.797 3.132 -17.997 1.00 69.38 110 TYR A CA 1
ATOM 804 C C . TYR A 1 110 ? 14.148 1.976 -18.735 1.00 69.38 110 TYR A C 1
ATOM 806 O O . TYR A 1 110 ? 12.944 1.955 -18.934 1.00 69.38 110 TYR A O 1
ATOM 814 N N . THR A 1 111 ? 14.958 1.043 -19.206 1.00 79.88 111 THR A N 1
ATOM 815 C CA . THR A 1 111 ? 14.508 -0.280 -19.610 1.00 79.88 111 THR A CA 1
ATOM 816 C C . THR A 1 111 ? 14.819 -1.235 -18.465 1.00 79.88 111 THR A C 1
ATOM 818 O O . THR A 1 111 ? 15.570 -0.911 -17.538 1.00 79.88 111 THR A O 1
ATOM 821 N N . ARG A 1 112 ? 14.252 -2.435 -18.515 1.00 81.56 112 ARG A N 1
ATOM 822 C CA . ARG A 1 112 ? 14.538 -3.463 -17.514 1.00 81.56 112 ARG A CA 1
ATOM 823 C C . ARG A 1 112 ? 16.022 -3.832 -17.491 1.00 81.56 112 ARG A C 1
ATOM 825 O O . ARG A 1 112 ? 16.607 -3.860 -16.419 1.00 81.56 112 ARG A O 1
ATOM 832 N N . GLU A 1 113 ? 16.645 -3.982 -18.661 1.00 82.88 113 GLU A N 1
ATOM 833 C CA . GLU A 1 113 ? 18.081 -4.288 -18.773 1.00 82.88 113 GLU A CA 1
ATOM 834 C C . GLU A 1 113 ? 18.975 -3.238 -18.112 1.00 82.88 113 GLU A C 1
ATOM 836 O O . GLU A 1 113 ? 19.979 -3.574 -17.484 1.00 82.88 113 GLU A O 1
ATOM 841 N N . HIS A 1 114 ? 18.606 -1.962 -18.209 1.00 81.62 114 HIS A N 1
ATOM 842 C CA . HIS A 1 114 ? 19.374 -0.907 -17.562 1.00 81.62 114 HIS A CA 1
ATOM 843 C C . HIS A 1 114 ? 19.221 -0.942 -16.046 1.00 81.62 114 HIS A C 1
ATOM 845 O O . HIS A 1 114 ? 20.207 -0.736 -15.352 1.00 81.62 114 HIS A O 1
ATOM 851 N N . ILE A 1 115 ? 18.036 -1.263 -15.517 1.00 84.19 115 ILE A N 1
ATOM 852 C CA . ILE A 1 115 ? 17.849 -1.465 -14.071 1.00 84.19 115 ILE A CA 1
ATOM 853 C C . ILE A 1 115 ? 18.646 -2.685 -13.594 1.00 84.19 115 ILE A C 1
ATOM 855 O O . ILE A 1 115 ? 19.302 -2.620 -12.551 1.00 84.19 115 ILE A O 1
ATOM 859 N N . ASP A 1 116 ? 18.661 -3.760 -14.380 1.00 84.62 116 ASP A N 1
ATOM 860 C CA . ASP A 1 116 ? 19.416 -4.979 -14.079 1.00 84.62 116 ASP A CA 1
ATOM 861 C C . ASP A 1 116 ? 20.934 -4.727 -14.075 1.00 84.62 116 ASP A C 1
ATOM 863 O O . ASP A 1 116 ? 21.666 -5.370 -13.320 1.00 84.62 116 ASP A O 1
ATOM 867 N N . CYS A 1 117 ? 21.412 -3.753 -14.856 1.00 85.56 117 CYS A N 1
ATOM 868 C CA . CYS A 1 117 ? 22.823 -3.366 -14.928 1.00 85.56 117 CYS A CA 1
ATOM 869 C C . CYS A 1 117 ? 23.194 -2.142 -14.066 1.00 85.56 117 CYS A C 1
ATOM 871 O O . CYS A 1 117 ? 24.382 -1.914 -13.833 1.00 85.56 117 CYS A O 1
ATOM 873 N N . ALA A 1 118 ? 22.219 -1.385 -13.552 1.00 85.62 118 ALA A N 1
ATOM 874 C CA . ALA A 1 118 ? 22.426 -0.094 -12.888 1.00 85.62 118 ALA A CA 1
ATOM 875 C C . ALA A 1 118 ? 23.320 -0.200 -11.647 1.00 85.62 118 ALA A C 1
ATOM 877 O O . ALA A 1 118 ? 23.173 -1.120 -10.830 1.00 85.62 118 ALA A O 1
ATOM 878 N N . ASN A 1 119 ? 24.248 0.742 -11.495 1.00 88.69 119 ASN A N 1
ATOM 879 C CA . ASN A 1 119 ? 25.111 0.823 -10.318 1.00 88.69 119 ASN A CA 1
ATOM 880 C C . ASN A 1 119 ? 24.386 1.506 -9.135 1.00 88.69 119 ASN A C 1
ATOM 882 O O . ASN A 1 119 ? 23.216 1.863 -9.222 1.00 88.69 119 ASN A O 1
ATOM 886 N N . GLY A 1 120 ? 25.063 1.676 -7.995 1.00 87.69 120 GLY A N 1
ATOM 887 C CA . GLY A 1 120 ? 24.467 2.359 -6.842 1.00 87.69 120 GLY A CA 1
ATOM 888 C C . GLY A 1 120 ? 24.023 3.797 -7.153 1.00 87.69 120 GLY A C 1
ATOM 889 O O . GLY A 1 120 ? 22.884 4.158 -6.903 1.00 87.69 120 GLY A O 1
ATOM 890 N N . ASN A 1 121 ? 24.868 4.626 -7.748 1.00 88.69 121 ASN A N 1
ATOM 891 C CA . ASN A 1 121 ? 24.509 6.026 -7.994 1.00 88.69 121 ASN A CA 1
ATOM 892 C C . ASN A 1 121 ? 23.289 6.145 -8.921 1.00 88.69 121 ASN A C 1
ATOM 894 O O . ASN A 1 121 ? 22.366 6.901 -8.628 1.00 88.69 121 ASN A O 1
ATOM 898 N N . ASP A 1 122 ? 23.245 5.316 -9.963 1.00 86.69 122 ASP A N 1
ATOM 899 C CA . ASP A 1 122 ? 22.132 5.232 -10.910 1.00 86.69 122 ASP A CA 1
ATOM 900 C C . ASP A 1 122 ? 20.790 4.916 -10.223 1.00 86.69 122 ASP A C 1
ATOM 902 O O . ASP A 1 122 ? 19.748 5.502 -10.520 1.00 86.69 122 ASP A O 1
ATOM 906 N N . LEU A 1 123 ? 20.806 3.965 -9.284 1.00 87.75 123 LEU A N 1
ATOM 907 C CA . LEU A 1 123 ? 19.611 3.555 -8.549 1.00 87.75 123 LEU A CA 1
ATOM 908 C C . LEU A 1 123 ? 19.159 4.649 -7.573 1.00 87.75 123 LEU A C 1
ATOM 910 O O . LEU A 1 123 ? 17.957 4.816 -7.370 1.00 87.75 123 LEU A O 1
ATOM 914 N N . ASP A 1 124 ? 20.097 5.385 -6.966 1.00 88.88 124 ASP A N 1
ATOM 915 C CA . ASP A 1 124 ? 19.769 6.499 -6.064 1.00 88.88 124 ASP A CA 1
ATOM 916 C C . ASP A 1 124 ? 19.122 7.649 -6.833 1.00 88.88 124 ASP A C 1
ATOM 918 O O . ASP A 1 124 ? 18.084 8.163 -6.414 1.00 88.88 124 ASP A O 1
ATOM 922 N N . GLU A 1 125 ? 19.671 7.973 -8.003 1.00 85.75 125 GLU A N 1
ATOM 923 C CA . GLU A 1 125 ? 19.100 8.968 -8.905 1.00 85.75 125 GLU A CA 1
ATOM 924 C C . GLU A 1 125 ? 17.702 8.547 -9.382 1.00 85.75 125 GLU A C 1
ATOM 926 O O . GLU A 1 125 ? 16.765 9.348 -9.342 1.00 85.75 125 GLU A O 1
ATOM 931 N N . LEU A 1 126 ? 17.510 7.278 -9.755 1.00 82.50 126 LEU A N 1
ATOM 932 C CA . LEU A 1 126 ? 16.190 6.749 -10.105 1.00 82.50 126 LEU A CA 1
ATOM 933 C C . LEU A 1 126 ? 15.202 6.837 -8.933 1.00 82.50 126 LEU A C 1
ATOM 935 O O . LEU A 1 126 ? 14.057 7.246 -9.121 1.00 82.50 126 LEU A O 1
ATOM 939 N N . ASN A 1 127 ? 15.625 6.487 -7.719 1.00 86.00 127 ASN A N 1
ATOM 940 C CA . ASN A 1 127 ? 14.777 6.592 -6.535 1.00 86.00 127 ASN A CA 1
ATOM 941 C C . ASN A 1 127 ? 14.353 8.043 -6.249 1.00 86.00 127 ASN A C 1
ATOM 943 O O . ASN A 1 127 ? 13.195 8.280 -5.896 1.00 86.00 127 ASN A O 1
ATOM 947 N N . ASP A 1 128 ? 15.254 9.010 -6.434 1.00 84.31 128 ASP A N 1
ATOM 948 C CA . ASP A 1 128 ? 14.930 10.433 -6.302 1.00 84.31 128 ASP A CA 1
ATOM 949 C C . ASP A 1 128 ? 13.880 10.870 -7.338 1.00 84.31 128 ASP A C 1
ATOM 951 O O . ASP A 1 128 ? 12.897 11.523 -6.976 1.00 84.31 128 ASP A O 1
ATOM 955 N N . HIS A 1 129 ? 14.010 10.433 -8.595 1.00 78.88 129 HIS A N 1
ATOM 956 C CA . HIS A 1 129 ? 13.028 10.720 -9.651 1.00 78.88 129 HIS A CA 1
ATOM 957 C C . HIS A 1 129 ? 11.656 10.075 -9.401 1.00 78.88 129 HIS A C 1
ATOM 959 O O . HIS A 1 129 ? 10.633 10.622 -9.811 1.00 78.88 129 HIS A O 1
ATOM 965 N N . LEU A 1 130 ? 11.612 8.937 -8.705 1.00 77.94 130 LEU A N 1
ATOM 966 C CA . LEU A 1 130 ? 10.368 8.248 -8.337 1.00 77.94 130 LEU A CA 1
ATOM 967 C C . LEU A 1 130 ? 9.734 8.781 -7.044 1.00 77.94 130 LEU A C 1
ATOM 969 O O . LEU A 1 130 ? 8.750 8.213 -6.570 1.00 77.94 130 LEU A O 1
ATOM 973 N N . GLY A 1 131 ? 10.264 9.867 -6.475 1.00 78.25 131 GLY A N 1
ATOM 974 C CA . GLY A 1 131 ? 9.698 10.496 -5.282 1.00 78.25 131 GLY A CA 1
ATOM 975 C C . GLY A 1 131 ? 10.093 9.816 -3.972 1.00 78.25 131 GLY A C 1
ATOM 976 O O . GLY A 1 131 ? 9.360 9.936 -2.993 1.00 78.25 131 GLY A O 1
ATOM 977 N N . ARG A 1 132 ? 11.253 9.146 -3.947 1.00 82.94 132 ARG A N 1
ATOM 978 C CA . ARG A 1 132 ? 11.876 8.511 -2.773 1.00 82.94 132 ARG A CA 1
ATOM 979 C C . ARG A 1 132 ? 11.009 7.444 -2.123 1.00 82.94 132 ARG A C 1
ATOM 981 O O . ARG A 1 132 ? 10.242 7.688 -1.192 1.00 82.94 132 ARG A O 1
ATOM 988 N N . LEU A 1 133 ? 11.197 6.216 -2.583 1.00 82.38 133 LEU A N 1
ATOM 989 C CA . LEU A 1 133 ? 10.460 5.069 -2.081 1.00 82.38 133 LEU A CA 1
ATOM 990 C C . LEU A 1 133 ? 10.770 4.816 -0.594 1.00 82.38 133 LEU A C 1
ATOM 992 O O . LEU A 1 133 ? 11.937 4.779 -0.206 1.00 82.38 133 LEU A O 1
ATOM 996 N N . PRO A 1 134 ? 9.753 4.544 0.241 1.00 78.44 134 PRO A N 1
ATOM 997 C CA . PRO A 1 134 ? 9.941 4.364 1.683 1.00 78.44 134 PRO A CA 1
ATOM 998 C C . PRO A 1 134 ? 10.782 3.130 2.048 1.00 78.44 134 PRO A C 1
ATOM 1000 O O . PRO A 1 134 ? 11.419 3.107 3.094 1.00 78.44 134 PRO A O 1
ATOM 1003 N N . ASN A 1 135 ? 10.813 2.113 1.182 1.00 83.12 135 ASN A N 1
ATOM 1004 C CA . ASN A 1 135 ? 11.560 0.867 1.402 1.00 83.12 135 ASN A CA 1
ATOM 1005 C C . ASN A 1 135 ? 12.946 0.873 0.743 1.00 83.12 135 ASN A C 1
ATOM 1007 O O . ASN A 1 135 ? 13.617 -0.159 0.693 1.00 83.12 135 ASN A O 1
ATOM 1011 N N . TYR A 1 136 ? 13.355 2.007 0.181 1.00 88.50 136 TYR A N 1
ATOM 1012 C CA . TYR A 1 136 ? 14.616 2.134 -0.521 1.00 88.50 136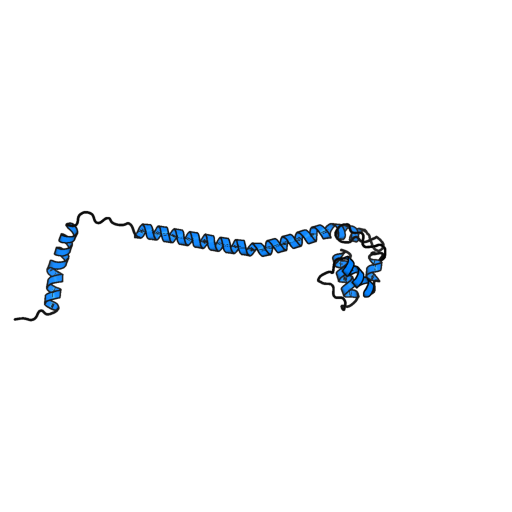 TYR A CA 1
ATOM 1013 C C . TYR A 1 136 ? 15.706 2.654 0.421 1.00 88.50 136 TYR A C 1
ATOM 1015 O O . TYR A 1 136 ? 15.562 3.703 1.042 1.00 88.50 136 TYR A O 1
ATOM 1023 N N . VAL A 1 137 ? 16.807 1.907 0.532 1.00 90.81 137 VAL A N 1
ATOM 1024 C CA . VAL A 1 137 ? 17.921 2.213 1.440 1.00 90.81 137 VAL A CA 1
ATOM 1025 C C . VAL A 1 137 ? 19.198 2.392 0.623 1.00 90.81 137 VAL A C 1
ATOM 1027 O O . VAL A 1 137 ? 19.712 1.420 0.072 1.00 90.81 137 VAL A O 1
ATOM 1030 N N . ASN A 1 138 ? 19.743 3.612 0.591 1.00 85.38 138 ASN A N 1
ATOM 1031 C CA . ASN A 1 138 ? 20.896 3.972 -0.252 1.00 85.38 138 ASN A CA 1
ATOM 1032 C C . ASN A 1 138 ? 22.145 3.104 0.019 1.00 85.38 138 ASN A C 1
ATOM 1034 O O . ASN A 1 138 ? 22.922 2.835 -0.886 1.00 85.38 138 ASN A O 1
ATOM 1038 N N . ASN A 1 139 ? 22.324 2.582 1.236 1.00 86.25 139 ASN A N 1
ATOM 1039 C CA . ASN A 1 139 ? 23.484 1.748 1.594 1.00 86.25 139 ASN A CA 1
ATOM 1040 C C . ASN A 1 139 ? 23.204 0.235 1.569 1.00 86.25 139 ASN A C 1
ATOM 1042 O O . ASN A 1 139 ? 24.044 -0.553 2.001 1.00 86.25 139 ASN A O 1
ATOM 1046 N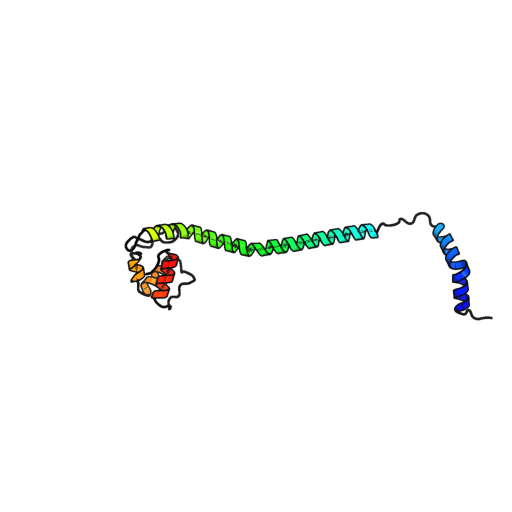 N . ALA A 1 140 ? 22.024 -0.191 1.112 1.00 90.50 140 ALA A N 1
ATOM 1047 C CA . ALA A 1 140 ? 21.740 -1.611 0.937 1.00 90.50 140 ALA A CA 1
ATOM 1048 C C . ALA A 1 140 ? 22.510 -2.193 -0.261 1.00 90.50 140 ALA A C 1
ATOM 1050 O O . ALA A 1 140 ? 23.015 -1.467 -1.119 1.00 90.50 140 ALA A O 1
ATOM 1051 N N . LEU A 1 141 ? 22.566 -3.527 -0.338 1.00 93.31 141 LEU A N 1
ATOM 1052 C CA . LEU A 1 141 ? 23.118 -4.226 -1.498 1.00 93.31 141 LEU A CA 1
ATOM 1053 C C . LEU A 1 141 ? 22.436 -3.745 -2.786 1.00 93.31 141 LEU A C 1
ATOM 1055 O O . LEU A 1 141 ? 21.214 -3.595 -2.834 1.00 93.31 141 LEU A O 1
ATOM 1059 N N . VAL A 1 142 ? 23.225 -3.568 -3.847 1.00 91.44 142 VAL A N 1
ATOM 1060 C CA . VAL A 1 142 ? 22.740 -3.125 -5.165 1.00 91.44 142 VAL A CA 1
ATOM 1061 C C . VAL A 1 142 ? 21.593 -4.013 -5.662 1.00 91.44 142 VAL A C 1
ATOM 1063 O O . VAL A 1 142 ? 20.587 -3.500 -6.137 1.00 91.44 142 VAL A O 1
ATOM 1066 N N . SER A 1 143 ? 21.680 -5.333 -5.469 1.00 89.81 143 SER A N 1
ATOM 1067 C CA . SER A 1 143 ? 20.615 -6.281 -5.827 1.00 89.81 143 SER A CA 1
ATOM 1068 C C . SER A 1 143 ? 19.291 -6.009 -5.104 1.00 89.81 143 SER A C 1
ATOM 1070 O O . SER A 1 143 ? 18.231 -6.047 -5.723 1.00 89.81 143 SER A O 1
ATOM 1072 N N . VAL A 1 144 ? 19.336 -5.671 -3.812 1.00 90.44 144 VAL A N 1
ATOM 1073 C CA . VAL A 1 144 ? 18.144 -5.322 -3.023 1.00 90.44 144 VAL A CA 1
ATOM 1074 C C . VAL A 1 144 ? 17.529 -4.027 -3.543 1.00 90.44 144 VAL A C 1
ATOM 1076 O O . VAL A 1 144 ? 16.318 -3.940 -3.731 1.00 90.44 144 VAL A O 1
ATOM 1079 N N . ARG A 1 145 ? 18.366 -3.028 -3.826 1.00 90.94 145 ARG A N 1
ATOM 1080 C CA . ARG A 1 145 ? 17.930 -1.727 -4.345 1.00 90.94 145 ARG A CA 1
ATOM 1081 C C . ARG A 1 145 ? 17.286 -1.859 -5.731 1.00 90.94 145 ARG A C 1
ATOM 1083 O O . ARG A 1 145 ? 16.209 -1.302 -5.943 1.00 90.94 145 ARG A O 1
ATOM 1090 N N . ARG A 1 146 ? 17.870 -2.672 -6.624 1.00 89.50 146 ARG A N 1
ATOM 1091 C CA . ARG A 1 146 ? 17.271 -3.051 -7.920 1.00 89.50 146 ARG A CA 1
ATOM 1092 C C . ARG A 1 146 ? 15.908 -3.702 -7.730 1.00 89.50 146 ARG A C 1
ATOM 1094 O O . ARG A 1 146 ? 14.941 -3.259 -8.338 1.00 89.50 146 ARG A O 1
ATOM 1101 N N . GLN A 1 147 ? 15.808 -4.686 -6.835 1.00 88.25 147 GLN A N 1
ATOM 1102 C CA . GLN A 1 147 ? 14.548 -5.380 -6.565 1.00 88.25 147 GLN A CA 1
ATOM 1103 C C . GLN A 1 147 ? 13.448 -4.430 -6.074 1.00 88.25 147 GLN A C 1
ATOM 1105 O O . GLN A 1 147 ? 12.300 -4.545 -6.503 1.00 88.25 147 GLN A O 1
ATOM 1110 N N . VAL A 1 148 ? 13.777 -3.489 -5.185 1.00 88.38 148 VAL A N 1
ATOM 1111 C CA . VAL A 1 148 ? 12.812 -2.510 -4.658 1.00 88.38 148 VAL A CA 1
ATOM 1112 C C . VAL A 1 148 ? 12.272 -1.614 -5.774 1.00 88.38 148 VAL A C 1
ATOM 1114 O O . VAL A 1 148 ? 11.053 -1.487 -5.914 1.00 88.38 148 VAL A O 1
ATOM 1117 N N . LEU A 1 149 ? 13.157 -1.035 -6.588 1.00 86.44 149 LEU A N 1
ATOM 1118 C CA . LEU A 1 149 ? 12.767 -0.154 -7.694 1.00 86.44 149 LEU A CA 1
ATOM 1119 C C . LEU A 1 149 ? 11.987 -0.913 -8.769 1.00 86.44 149 LEU A C 1
ATOM 1121 O O . LEU A 1 149 ? 10.957 -0.442 -9.246 1.00 86.44 149 LEU A O 1
ATOM 1125 N N . ALA A 1 150 ? 12.420 -2.128 -9.087 1.00 84.50 150 ALA A N 1
ATOM 1126 C CA . ALA A 1 150 ? 11.743 -2.999 -10.028 1.00 84.50 150 ALA A CA 1
ATOM 1127 C C . ALA A 1 150 ? 10.323 -3.372 -9.580 1.00 84.50 150 ALA A C 1
ATOM 1129 O O . ALA A 1 150 ? 9.367 -3.212 -10.341 1.00 84.50 150 ALA A O 1
ATOM 1130 N N . ASN A 1 151 ? 10.154 -3.775 -8.318 1.00 83.31 151 ASN A N 1
ATOM 1131 C CA . ASN A 1 151 ? 8.843 -4.088 -7.744 1.00 83.31 151 ASN A CA 1
ATOM 1132 C C . ASN A 1 151 ? 7.893 -2.881 -7.764 1.00 83.31 151 ASN A C 1
ATOM 1134 O O . ASN A 1 151 ? 6.681 -3.039 -7.967 1.00 83.31 151 ASN A O 1
ATOM 1138 N N . PHE A 1 152 ? 8.437 -1.683 -7.539 1.00 82.06 152 PHE A N 1
ATOM 1139 C CA . PHE A 1 152 ? 7.680 -0.440 -7.615 1.00 82.06 152 PHE A CA 1
ATOM 1140 C C . PHE A 1 152 ? 7.229 -0.144 -9.050 1.00 82.06 152 PHE A C 1
ATOM 1142 O O . PHE A 1 152 ? 6.042 0.080 -9.288 1.00 82.06 152 PHE A O 1
ATOM 1149 N N . LEU A 1 153 ? 8.152 -0.250 -10.008 1.00 81.50 153 LEU A N 1
ATOM 1150 C CA . LEU A 1 153 ? 7.894 -0.065 -11.437 1.00 81.50 153 LEU A CA 1
ATOM 1151 C C . LEU A 1 153 ? 7.075 -1.206 -12.062 1.00 81.50 153 LEU A C 1
ATOM 1153 O O . LEU A 1 153 ? 6.640 -1.089 -13.205 1.00 81.50 153 LEU A O 1
ATOM 1157 N N . GLY A 1 154 ? 6.830 -2.300 -11.335 1.00 79.12 154 GLY A N 1
ATOM 1158 C CA . GLY A 1 154 ? 6.047 -3.429 -11.833 1.00 79.12 154 GLY A CA 1
ATOM 1159 C C . GLY A 1 154 ? 6.796 -4.358 -12.774 1.00 79.12 154 GLY A C 1
ATOM 1160 O O . GLY A 1 154 ? 6.155 -5.037 -13.572 1.00 79.12 154 GLY A O 1
ATOM 1161 N N . ILE A 1 155 ? 8.122 -4.379 -12.699 1.00 78.94 155 ILE A N 1
ATOM 1162 C CA . ILE A 1 155 ? 8.976 -5.304 -13.441 1.00 78.94 155 ILE A CA 1
ATOM 1163 C C . ILE A 1 155 ? 9.520 -6.367 -12.484 1.00 78.94 155 ILE A C 1
ATOM 1165 O O . ILE A 1 155 ? 9.783 -6.107 -11.312 1.00 78.94 155 ILE A O 1
ATOM 1169 N N . VAL A 1 156 ? 9.677 -7.590 -12.977 1.00 67.44 156 VAL A N 1
ATOM 1170 C CA . VAL A 1 156 ? 10.299 -8.675 -12.208 1.00 67.44 156 VAL A CA 1
ATOM 1171 C C . VAL A 1 156 ? 11.807 -8.604 -12.453 1.00 67.44 156 VAL A C 1
ATOM 1173 O O . VAL A 1 156 ? 12.229 -8.709 -13.591 1.00 67.44 156 VAL A O 1
ATOM 1176 N N . VAL A 1 157 ? 12.661 -8.418 -11.456 1.00 59.91 157 VAL A N 1
ATOM 1177 C CA . VAL A 1 157 ? 14.114 -8.598 -11.689 1.00 59.91 157 VAL A CA 1
ATOM 1178 C C . VAL A 1 157 ? 14.373 -10.097 -11.833 1.00 59.91 157 VAL A C 1
ATOM 1180 O O . VAL A 1 157 ? 13.787 -10.870 -11.071 1.00 59.91 157 VAL A O 1
ATOM 1183 N N . GLN A 1 158 ? 15.144 -10.511 -12.841 1.00 55.66 158 GLN A N 1
ATOM 1184 C CA . GLN A 1 158 ? 15.598 -11.904 -12.970 1.00 55.66 158 GLN A CA 1
ATOM 1185 C C . GLN A 1 158 ? 16.887 -12.137 -12.185 1.00 55.66 158 GLN A C 1
ATOM 1187 O O . GLN A 1 158 ? 17.717 -11.204 -12.123 1.00 55.66 158 GLN A O 1
#

Sequence (158 aa):
MAQPNIQNVNNAFAGAGLTALSNEVALVPNIPVVNNPQQLAVIQAQIQQVLQVQQAQQALLALIPQMAADIGAINTFVQNAPMRRFNTAAGNIGPLQGPGSVMIPNNFPYTREHIDCANGNDLDELNDHLGRLPNYVNNALVSVRRQVLANFLGIVVQ

pLDDT: mean 74.02, std 13.45, range [44.66, 93.31]

Secondary structure (DSSP, 8-state):
-PPPPHHHHHHHIIIIIHHHH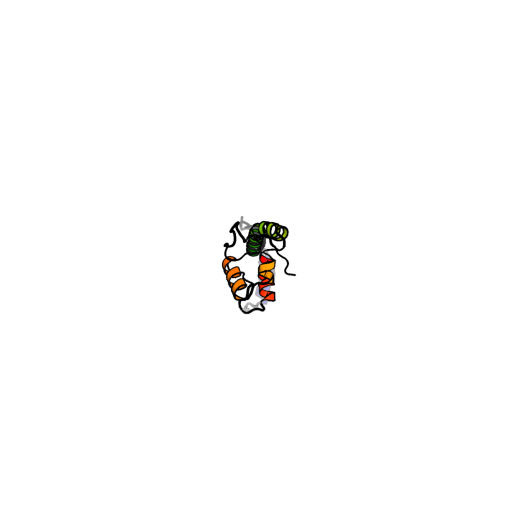HHHHTTS-------HHHHHHHHHHHHHHHHHHHHHHHHHHHHHHHHHHHHHHHHHHHHHHHHHHHHHHTTTTSPPP-GGG-PPPTTS---HHHHHH--HHHHHHHHHHTT--TT--TTS-HHHHHHHHHHHHT----

Organism: NCBI:txid297713